Protein AF-A0A365ZKI9-F1 (afdb_monomer)

Solvent-accessible surface area (backbone atoms only — not comparable to full-atom values): 5206 Å² total; per-residue (Å²): 132,65,72,58,55,34,50,52,52,45,52,53,50,52,53,52,44,60,76,72,42,57,71,69,40,41,51,49,45,53,51,51,53,49,50,49,70,74,39,97,52,92,81,63,95,68,71,95,59,54,77,70,48,50,70,50,52,36,75,67,51,50,53,50,47,54,51,52,48,51,47,59,45,53,50,66,67,72,74,88,91,80,89,80,135

pLDDT: mean 75.86, std 16.38, range [42.66, 93.12]

Secondary structure (DSSP, 8-state):
--HHHHHHHHHHHHHHHHHHS-HHHHHHHHHHHHHHHHSS-TT-S--S--HHHHHH--HHHHHHHHHHHHHHHHHHH-SSS----

Mean predicted aligned error: 9.22 Å

Structure (mmCIF, N/CA/C/O backbone):
data_AF-A0A365ZKI9-F1
#
_entry.id   AF-A0A365ZKI9-F1
#
loop_
_atom_site.group_PDB
_atom_site.id
_atom_site.type_symbol
_atom_site.label_atom_id
_atom_site.label_alt_id
_atom_site.label_comp_id
_atom_site.label_asym_id
_atom_site.label_entity_id
_atom_site.label_seq_id
_atom_site.pdbx_PDB_ins_code
_atom_site.Cartn_x
_atom_site.Cartn_y
_atom_site.Cartn_z
_atom_site.occupancy
_atom_site.B_iso_or_equiv
_atom_site.auth_seq_id
_atom_site.auth_comp_id
_atom_site.auth_asym_id
_atom_site.auth_atom_id
_atom_site.pdbx_PDB_model_num
ATOM 1 N N . MET A 1 1 ? 14.747 -1.191 -24.145 1.00 50.56 1 MET A N 1
ATOM 2 C CA . MET A 1 1 ? 13.278 -1.331 -23.980 1.00 50.56 1 MET A CA 1
ATOM 3 C C . MET A 1 1 ? 12.971 -1.672 -22.515 1.00 50.56 1 MET A C 1
ATOM 5 O O . MET A 1 1 ? 12.173 -2.553 -22.245 1.00 50.56 1 MET A O 1
ATOM 9 N N . ASP A 1 2 ? 13.608 -0.998 -21.549 1.00 53.03 2 ASP A N 1
ATOM 10 C CA . ASP A 1 2 ? 13.767 -1.545 -20.185 1.00 53.03 2 ASP A CA 1
ATOM 11 C C . ASP A 1 2 ? 12.969 -0.785 -19.112 1.00 53.03 2 ASP A C 1
ATOM 13 O O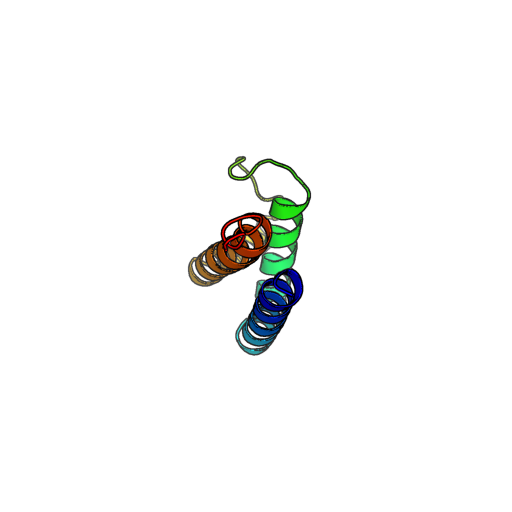 . ASP A 1 2 ? 12.720 -1.306 -18.029 1.00 53.03 2 ASP A O 1
ATOM 17 N N . THR A 1 3 ? 12.491 0.420 -19.430 1.00 54.28 3 THR A N 1
ATOM 18 C CA . THR A 1 3 ? 11.541 1.181 -18.601 1.00 54.28 3 THR A CA 1
ATOM 19 C C . THR A 1 3 ? 10.141 0.563 -18.572 1.00 54.28 3 THR A C 1
ATOM 21 O O . THR A 1 3 ? 9.368 0.847 -17.657 1.00 54.28 3 THR A O 1
ATOM 24 N N . ASP A 1 4 ? 9.820 -0.286 -19.551 1.00 61.00 4 ASP A N 1
ATOM 25 C CA . ASP A 1 4 ? 8.535 -0.982 -19.657 1.00 61.00 4 ASP A CA 1
ATOM 26 C C . ASP A 1 4 ? 8.435 -2.132 -18.639 1.00 61.00 4 ASP A C 1
ATOM 28 O O . ASP A 1 4 ? 7.422 -2.291 -17.962 1.00 61.00 4 ASP A O 1
ATOM 32 N N . THR A 1 5 ? 9.541 -2.853 -18.418 1.00 68.88 5 THR A N 1
ATOM 33 C CA . THR A 1 5 ? 9.607 -4.011 -17.513 1.00 68.88 5 THR A CA 1
ATOM 34 C C . THR A 1 5 ? 9.379 -3.635 -16.047 1.00 68.88 5 THR A C 1
ATOM 36 O O . THR A 1 5 ? 8.618 -4.307 -15.355 1.00 68.88 5 THR A O 1
ATOM 39 N N . GLY A 1 6 ? 9.990 -2.547 -15.563 1.00 71.44 6 GLY A N 1
ATOM 40 C CA . GLY A 1 6 ? 9.810 -2.100 -14.173 1.00 71.44 6 GLY A CA 1
ATOM 41 C C . GLY A 1 6 ? 8.395 -1.579 -13.894 1.00 71.44 6 GLY A C 1
ATOM 42 O O . GLY A 1 6 ? 7.828 -1.825 -12.828 1.00 71.44 6 GLY A O 1
ATOM 43 N N . ARG A 1 7 ? 7.773 -0.934 -14.890 1.00 77.56 7 ARG A N 1
ATOM 44 C CA . ARG A 1 7 ? 6.366 -0.522 -14.819 1.00 77.56 7 ARG A CA 1
ATOM 45 C C . ARG A 1 7 ? 5.430 -1.730 -14.806 1.00 77.56 7 ARG A C 1
ATOM 47 O O . ARG A 1 7 ? 4.575 -1.798 -13.931 1.00 77.56 7 ARG A O 1
ATOM 54 N N . ALA A 1 8 ? 5.633 -2.691 -15.705 1.00 83.75 8 ALA A N 1
ATOM 55 C CA . ALA A 1 8 ? 4.839 -3.915 -15.754 1.00 83.75 8 ALA A CA 1
ATOM 56 C C . ALA A 1 8 ? 4.955 -4.724 -14.450 1.00 83.75 8 ALA A C 1
ATOM 58 O O . ALA A 1 8 ? 3.959 -5.224 -13.932 1.00 83.75 8 ALA A O 1
ATOM 59 N N . GLN A 1 9 ? 6.155 -4.802 -13.866 1.00 84.38 9 GLN A N 1
ATOM 60 C CA . GLN A 1 9 ? 6.367 -5.468 -12.581 1.00 84.38 9 GLN A CA 1
ATOM 61 C C . GLN A 1 9 ? 5.647 -4.751 -11.432 1.00 84.38 9 GLN A C 1
ATOM 63 O O . GLN A 1 9 ? 5.055 -5.411 -10.578 1.00 84.38 9 GLN A O 1
ATOM 68 N N . LEU A 1 10 ? 5.656 -3.415 -11.421 1.00 85.44 10 LEU A N 1
ATOM 69 C CA . LEU A 1 10 ? 4.903 -2.630 -10.445 1.00 85.44 10 LEU A CA 1
ATOM 70 C C . LEU A 1 10 ? 3.392 -2.855 -10.590 1.00 85.44 10 LEU A C 1
ATOM 72 O O . LEU A 1 10 ? 2.718 -3.071 -9.589 1.00 85.44 10 LEU A O 1
ATOM 76 N N . GLU A 1 11 ? 2.864 -2.834 -11.814 1.00 88.44 11 GLU A N 1
ATOM 77 C CA . GLU A 1 11 ? 1.438 -3.052 -12.090 1.00 88.44 11 GLU A CA 1
ATOM 78 C C . GLU A 1 11 ? 0.978 -4.446 -11.644 1.00 88.44 11 GLU A C 1
ATOM 80 O O . GLU A 1 11 ? -0.023 -4.564 -10.935 1.00 88.44 11 GLU A O 1
ATOM 85 N N . LEU A 1 12 ? 1.748 -5.491 -11.965 1.00 90.44 12 LEU A N 1
ATOM 86 C CA . LEU A 1 12 ? 1.470 -6.857 -11.512 1.00 90.44 12 LEU A CA 1
ATOM 87 C C . LEU A 1 12 ? 1.495 -6.973 -9.985 1.00 90.44 12 LEU A C 1
ATOM 89 O O . LEU A 1 12 ? 0.646 -7.646 -9.399 1.00 90.44 12 LEU A O 1
ATOM 93 N N . TYR A 1 13 ? 2.448 -6.306 -9.330 1.00 91.12 13 TYR A N 1
ATOM 94 C CA . TYR A 1 13 ? 2.546 -6.326 -7.874 1.00 91.12 13 TYR A CA 1
ATOM 95 C C . TYR A 1 13 ? 1.371 -5.603 -7.209 1.00 91.12 13 TYR A C 1
ATOM 97 O O . TYR A 1 13 ? 0.804 -6.104 -6.239 1.00 91.12 13 TYR A O 1
ATOM 105 N N . VAL A 1 14 ? 0.958 -4.455 -7.752 1.00 91.75 14 VAL A N 1
ATOM 106 C CA . VAL A 1 14 ? -0.215 -3.711 -7.273 1.00 91.75 14 VAL A CA 1
ATOM 107 C C . VAL A 1 14 ? -1.485 -4.550 -7.410 1.00 91.75 14 VAL A C 1
ATOM 109 O O . VAL A 1 14 ? -2.281 -4.599 -6.472 1.00 91.75 14 VAL A O 1
ATOM 112 N N . GLU A 1 15 ? -1.666 -5.258 -8.524 1.00 93.12 15 GLU A N 1
ATOM 113 C CA . GLU A 1 15 ? -2.835 -6.121 -8.710 1.00 93.12 15 GLU A CA 1
ATOM 114 C C . GLU A 1 15 ? -2.819 -7.320 -7.745 1.00 93.12 15 GLU A C 1
ATOM 116 O O . GLU A 1 15 ? -3.838 -7.654 -7.135 1.00 93.12 15 GLU A O 1
ATOM 121 N N . ALA A 1 16 ? -1.647 -7.916 -7.502 1.00 92.75 16 ALA A N 1
ATOM 122 C CA . ALA A 1 16 ? -1.499 -8.970 -6.500 1.00 92.75 16 ALA A CA 1
ATOM 123 C C . ALA A 1 16 ? -1.869 -8.473 -5.090 1.00 92.75 16 ALA A C 1
ATOM 125 O O . ALA A 1 16 ? -2.606 -9.149 -4.366 1.00 92.75 16 ALA A O 1
ATOM 126 N N . LEU A 1 17 ? -1.422 -7.272 -4.710 1.00 92.88 17 LEU A N 1
ATOM 127 C CA . LEU A 1 17 ? -1.782 -6.644 -3.437 1.00 92.88 17 LEU A CA 1
ATOM 128 C C . LEU A 1 17 ? -3.281 -6.385 -3.324 1.00 92.88 17 LEU A C 1
ATOM 130 O O . LEU A 1 17 ? -3.865 -6.661 -2.277 1.00 92.88 17 LEU A O 1
ATOM 134 N N . ARG A 1 18 ? -3.910 -5.921 -4.405 1.00 92.12 18 ARG A N 1
ATOM 135 C CA . ARG A 1 18 ? -5.353 -5.680 -4.464 1.00 92.12 18 ARG A CA 1
ATOM 136 C C . ARG A 1 18 ? -6.170 -6.947 -4.202 1.00 92.12 18 ARG A C 1
ATOM 138 O O . ARG A 1 18 ? -7.227 -6.865 -3.588 1.00 92.12 18 ARG A O 1
ATOM 145 N N . SER A 1 19 ? -5.685 -8.104 -4.653 1.00 92.75 19 SER A N 1
ATOM 146 C CA . SER A 1 19 ? -6.351 -9.395 -4.430 1.00 92.75 19 SER A CA 1
ATOM 147 C C . SER A 1 19 ? -6.139 -9.976 -3.025 1.00 92.75 19 SER A C 1
ATOM 149 O O . SER A 1 19 ? -6.961 -10.763 -2.558 1.00 92.75 19 SER A O 1
ATOM 151 N N . ARG A 1 20 ? -5.036 -9.610 -2.355 1.00 92.38 20 ARG A N 1
ATOM 152 C CA . ARG A 1 20 ? -4.606 -10.209 -1.081 1.00 92.38 20 ARG A CA 1
ATOM 153 C C . ARG A 1 20 ? -4.986 -9.379 0.142 1.00 92.38 20 ARG A C 1
ATOM 155 O O . ARG A 1 20 ? -5.251 -9.952 1.195 1.00 92.38 20 ARG A O 1
ATOM 162 N N . LEU A 1 21 ? -4.954 -8.055 0.030 1.00 90.81 21 LEU A N 1
ATOM 163 C CA . LEU A 1 21 ? -5.232 -7.149 1.141 1.00 90.81 21 LEU A CA 1
ATOM 164 C C . LEU A 1 21 ? -6.723 -6.838 1.246 1.00 90.81 21 LEU A C 1
ATOM 166 O O . LEU A 1 21 ? -7.449 -6.829 0.250 1.00 90.81 21 LEU A O 1
ATOM 170 N N . ALA A 1 22 ? -7.169 -6.509 2.459 1.00 92.69 22 ALA A N 1
ATOM 171 C CA . ALA A 1 22 ? -8.482 -5.906 2.626 1.00 92.69 22 ALA A CA 1
ATOM 172 C C . ALA A 1 22 ? -8.544 -4.570 1.852 1.00 92.69 22 ALA A C 1
ATOM 174 O O . ALA A 1 22 ? -7.532 -3.862 1.789 1.00 92.69 22 ALA A O 1
ATOM 175 N N . PRO A 1 23 ? -9.711 -4.180 1.301 1.00 91.69 23 PRO A N 1
ATOM 176 C CA . PRO A 1 23 ? -9.841 -2.954 0.511 1.00 91.69 23 PRO A CA 1
ATOM 177 C C . PRO A 1 23 ? -9.297 -1.712 1.226 1.00 91.69 23 PRO A C 1
ATOM 179 O O . PRO A 1 23 ? -8.561 -0.930 0.627 1.00 91.69 23 PRO A O 1
ATOM 182 N N . ASP A 1 24 ? -9.581 -1.575 2.521 1.00 90.81 24 ASP A N 1
ATOM 183 C CA . ASP A 1 24 ? -9.142 -0.424 3.312 1.00 90.81 24 ASP A CA 1
ATOM 184 C C . ASP A 1 24 ? -7.618 -0.412 3.513 1.00 90.81 24 ASP A C 1
ATOM 186 O O . ASP A 1 24 ? -6.979 0.627 3.358 1.00 90.81 24 ASP A O 1
ATOM 190 N N . GLN A 1 25 ? -7.006 -1.576 3.756 1.00 91.12 25 GLN A N 1
ATOM 191 C CA . GLN A 1 25 ? -5.547 -1.713 3.860 1.00 91.12 25 GLN A CA 1
ATOM 192 C C . GLN A 1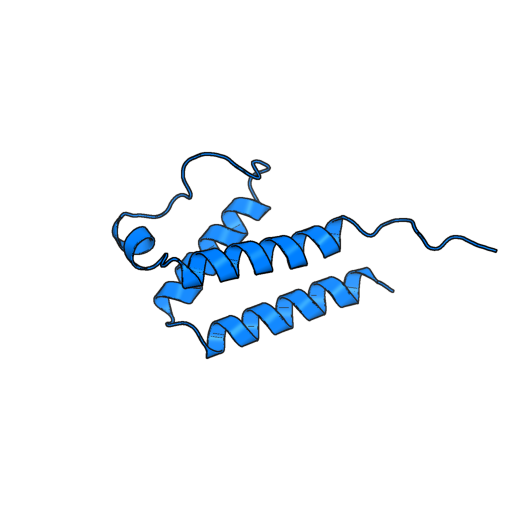 25 ? -4.854 -1.379 2.536 1.00 91.12 25 GLN A C 1
ATOM 194 O O . GLN A 1 25 ? -3.837 -0.686 2.519 1.00 91.12 25 GLN A O 1
ATOM 199 N N . PHE A 1 26 ? -5.423 -1.833 1.417 1.00 92.50 26 PHE A N 1
ATOM 200 C CA . PHE A 1 26 ? -4.909 -1.526 0.086 1.00 92.50 26 PHE A CA 1
ATOM 201 C C . PHE A 1 26 ? -4.977 -0.022 -0.220 1.00 92.50 26 PHE A C 1
ATOM 203 O O . PHE A 1 26 ? -4.016 0.551 -0.735 1.00 92.50 26 PHE A O 1
ATOM 210 N N . ILE A 1 27 ? -6.080 0.645 0.135 1.00 90.75 27 ILE A N 1
ATOM 211 C CA . ILE A 1 27 ? -6.236 2.096 -0.049 1.00 90.75 27 ILE A CA 1
ATOM 212 C C . ILE A 1 27 ? -5.183 2.864 0.759 1.00 90.75 27 ILE A C 1
ATOM 214 O O . ILE A 1 27 ? -4.532 3.763 0.216 1.00 90.75 27 ILE A O 1
ATOM 218 N N . VAL A 1 28 ? -4.979 2.496 2.028 1.00 90.38 28 VAL A N 1
ATOM 219 C CA . VAL A 1 28 ? -3.960 3.113 2.892 1.00 90.38 28 VAL A CA 1
ATOM 220 C C . VAL A 1 28 ? -2.558 2.906 2.316 1.00 90.38 28 VAL A C 1
ATOM 222 O O . VAL A 1 28 ? -1.788 3.863 2.208 1.00 90.38 28 VAL A O 1
ATOM 225 N N . LEU A 1 29 ? -2.247 1.689 1.865 1.00 90.69 29 LEU A N 1
ATOM 226 C CA . LEU A 1 29 ? -0.972 1.355 1.233 1.00 90.69 29 LEU A CA 1
ATOM 227 C C . LEU A 1 29 ? -0.691 2.211 -0.007 1.00 90.69 29 LEU A C 1
ATOM 229 O O . LEU A 1 29 ? 0.388 2.791 -0.132 1.00 90.69 29 LEU A O 1
ATOM 233 N N . MET A 1 30 ? -1.667 2.341 -0.908 1.00 89.75 30 MET A N 1
ATOM 234 C CA . MET A 1 30 ? -1.508 3.122 -2.137 1.00 89.75 30 MET A CA 1
ATOM 235 C C . MET A 1 30 ? -1.382 4.625 -1.867 1.00 89.75 30 MET A C 1
ATOM 237 O O . MET A 1 30 ? -0.611 5.311 -2.548 1.00 89.75 30 MET A O 1
ATOM 241 N N . ARG A 1 31 ? -2.088 5.147 -0.855 1.00 86.06 31 ARG A N 1
ATOM 242 C CA . ARG A 1 31 ? -1.929 6.534 -0.391 1.00 86.06 31 ARG A CA 1
ATOM 243 C C . ARG A 1 31 ? -0.523 6.785 0.141 1.00 86.06 31 ARG A C 1
ATOM 245 O O . ARG A 1 31 ? 0.117 7.743 -0.292 1.00 86.06 31 ARG A O 1
ATOM 252 N N . ALA A 1 32 ? -0.030 5.908 1.015 1.00 85.06 32 ALA A N 1
ATOM 253 C CA . ALA A 1 32 ? 1.320 5.994 1.564 1.00 85.06 32 ALA A CA 1
ATOM 254 C C . ALA A 1 32 ? 2.385 5.928 0.457 1.00 85.06 32 ALA A C 1
ATOM 256 O O . ALA A 1 32 ? 3.267 6.783 0.387 1.00 85.06 32 ALA A O 1
ATOM 257 N N . PHE A 1 33 ? 2.252 4.978 -0.472 1.00 85.56 33 PHE A N 1
ATOM 258 C CA . PHE A 1 33 ? 3.146 4.844 -1.622 1.00 85.56 33 PHE A CA 1
ATOM 259 C C . PHE A 1 33 ? 3.158 6.098 -2.512 1.00 85.56 33 PHE A C 1
ATOM 261 O O . PHE A 1 33 ? 4.221 6.579 -2.906 1.00 85.56 33 PHE A O 1
ATOM 268 N N . THR A 1 34 ? 1.985 6.670 -2.798 1.00 82.81 34 THR A N 1
ATOM 269 C CA . THR A 1 34 ? 1.868 7.892 -3.611 1.00 82.81 34 THR A CA 1
ATOM 270 C C . THR A 1 34 ? 2.497 9.096 -2.909 1.00 82.81 34 THR A C 1
ATOM 272 O O . THR A 1 34 ? 3.202 9.873 -3.552 1.00 82.81 34 THR A O 1
ATOM 275 N N . ALA A 1 35 ? 2.302 9.227 -1.592 1.00 80.06 35 ALA A N 1
ATOM 276 C CA . ALA A 1 35 ? 2.917 10.283 -0.791 1.00 80.06 35 ALA A CA 1
ATOM 277 C C . ALA A 1 35 ? 4.454 10.205 -0.831 1.00 80.06 35 ALA A C 1
ATOM 279 O O . ALA A 1 35 ? 5.110 11.217 -1.079 1.00 80.06 35 ALA A O 1
ATOM 280 N N . CYS A 1 36 ? 5.021 9.003 -0.692 1.00 77.81 36 CYS A N 1
ATOM 281 C CA . CYS A 1 36 ? 6.466 8.779 -0.794 1.00 77.81 36 CYS A CA 1
ATOM 282 C C . CYS A 1 36 ? 7.034 9.048 -2.195 1.00 77.81 36 CYS A C 1
ATOM 284 O O . CYS A 1 36 ? 8.196 9.423 -2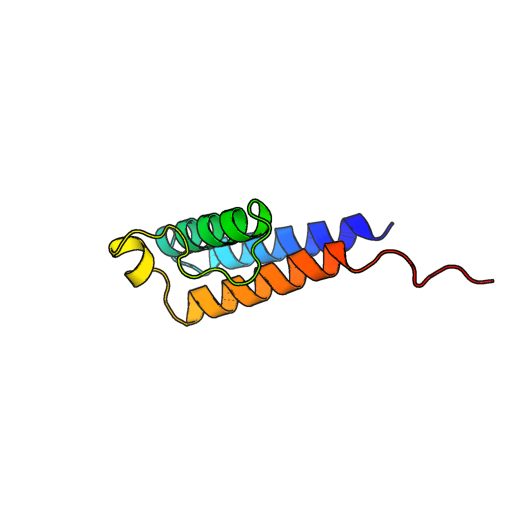.322 1.00 77.81 36 CYS A O 1
ATOM 286 N N . ARG A 1 37 ? 6.238 8.867 -3.256 1.00 74.25 37 ARG 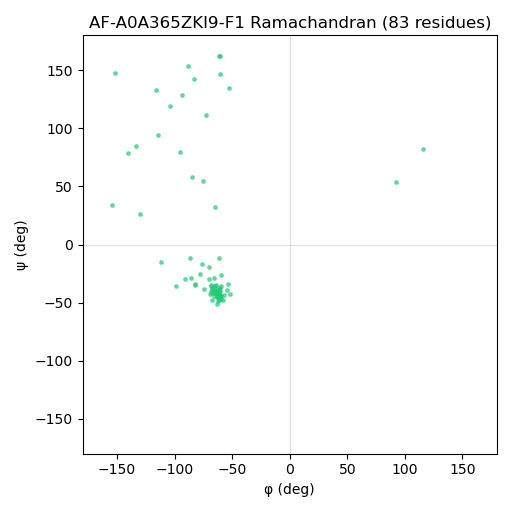A N 1
ATOM 287 C CA . ARG A 1 37 ? 6.671 9.123 -4.639 1.00 74.25 37 ARG A CA 1
ATOM 288 C C . ARG A 1 37 ? 6.568 10.598 -5.037 1.00 74.25 37 ARG A C 1
ATOM 290 O O . ARG A 1 37 ? 7.366 11.062 -5.846 1.00 74.25 37 ARG A O 1
ATOM 297 N N . GLY A 1 38 ? 5.566 11.309 -4.517 1.00 64.81 38 GLY A N 1
ATOM 298 C CA . GLY A 1 38 ? 5.291 12.712 -4.843 1.00 64.81 38 GLY A CA 1
ATOM 299 C C . GLY A 1 38 ? 6.077 13.720 -4.001 1.00 64.81 38 GLY A C 1
ATOM 300 O O . GLY A 1 38 ? 6.377 14.810 -4.481 1.00 64.81 38 GLY A O 1
ATOM 301 N N . GLY A 1 39 ? 6.433 13.370 -2.763 1.00 57.78 39 GLY A N 1
ATOM 302 C CA . GLY A 1 39 ? 7.286 14.182 -1.900 1.00 57.78 39 GLY A CA 1
ATOM 303 C C . GLY A 1 39 ? 8.684 13.585 -1.843 1.00 57.78 39 GLY A C 1
ATOM 304 O O . GLY A 1 39 ? 8.840 12.464 -1.380 1.00 57.78 39 GLY A O 1
ATOM 305 N N . GLY A 1 40 ? 9.709 14.320 -2.279 1.00 52.06 40 GLY A N 1
ATOM 306 C CA . GLY A 1 40 ? 11.117 13.888 -2.302 1.00 52.06 40 GLY A CA 1
ATOM 307 C C . GLY A 1 40 ? 11.768 13.631 -0.934 1.00 52.06 40 GLY A C 1
ATOM 308 O O . GLY A 1 40 ? 12.960 13.869 -0.775 1.00 52.06 40 GLY A O 1
ATOM 309 N N . SER A 1 41 ? 11.017 13.173 0.066 1.00 46.72 41 SER A N 1
ATOM 310 C CA . SER A 1 41 ? 11.546 12.763 1.355 1.00 46.72 41 SER A CA 1
ATOM 311 C C . SER A 1 41 ? 11.339 11.270 1.539 1.00 46.72 41 SER A C 1
ATOM 313 O O . SER A 1 41 ? 10.298 10.804 1.995 1.00 46.72 41 SER A O 1
ATOM 315 N N . ALA A 1 42 ? 12.374 10.520 1.172 1.00 49.84 42 ALA A N 1
ATOM 316 C CA . ALA A 1 42 ? 12.415 9.073 1.300 1.00 49.84 42 ALA A CA 1
ATOM 317 C C . ALA A 1 42 ? 12.290 8.581 2.757 1.00 49.84 42 ALA A C 1
ATOM 319 O O . ALA A 1 42 ? 12.108 7.388 2.950 1.00 49.84 42 ALA A O 1
ATOM 320 N N . LEU A 1 43 ? 12.391 9.446 3.778 1.00 50.38 43 LEU A N 1
ATOM 321 C CA . LEU A 1 43 ? 12.442 9.039 5.191 1.00 50.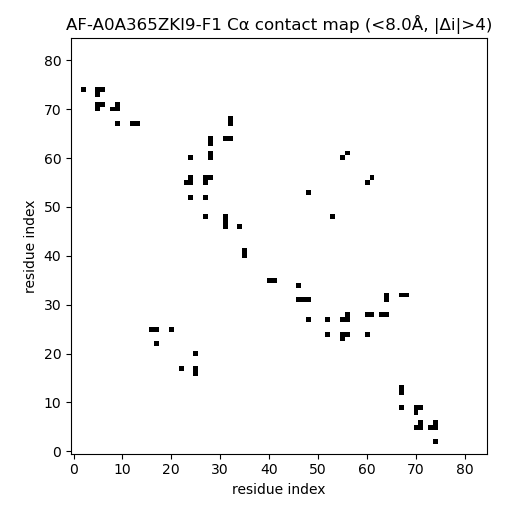38 43 LEU A CA 1
ATOM 322 C C . LEU A 1 43 ? 11.941 10.127 6.181 1.00 50.38 43 LEU A C 1
ATOM 324 O O . LEU A 1 43 ? 12.481 10.247 7.279 1.00 50.38 43 LEU A O 1
ATOM 328 N N . ALA A 1 44 ? 10.943 10.953 5.832 1.00 44.94 44 ALA A N 1
ATOM 329 C CA . ALA A 1 44 ? 10.410 11.961 6.769 1.00 44.94 44 ALA A CA 1
ATOM 330 C C . ALA A 1 44 ? 9.363 11.393 7.756 1.00 44.94 44 ALA A C 1
ATOM 332 O O . ALA A 1 44 ? 8.531 10.569 7.369 1.00 44.94 44 ALA A O 1
ATOM 333 N N . PRO A 1 45 ? 9.363 11.854 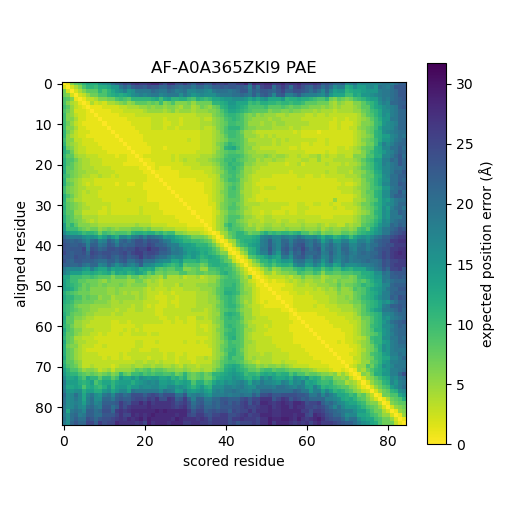9.023 1.00 47.28 45 PRO A N 1
ATOM 334 C CA . PRO A 1 45 ? 8.484 11.356 10.072 1.00 47.28 45 PRO A CA 1
ATOM 335 C C . PRO A 1 45 ? 7.048 11.834 9.833 1.00 47.28 45 PRO A C 1
ATOM 337 O O . PRO A 1 45 ? 6.748 13.018 9.962 1.00 47.28 45 PRO A O 1
ATOM 340 N N . GLY A 1 46 ? 6.164 10.895 9.504 1.00 58.12 46 GLY A N 1
ATOM 341 C CA . GLY A 1 46 ? 4.729 11.138 9.390 1.00 58.12 46 GLY A CA 1
ATOM 342 C C . GLY A 1 46 ? 4.223 10.934 7.974 1.00 58.12 46 GLY A C 1
ATOM 343 O O . GLY A 1 46 ? 4.001 11.892 7.236 1.00 58.12 46 GLY A O 1
ATOM 344 N N . LEU A 1 47 ? 3.962 9.674 7.614 1.00 66.75 47 LEU A N 1
ATOM 345 C CA . LEU A 1 47 ? 2.939 9.424 6.605 1.00 66.75 47 LEU A CA 1
ATOM 346 C C . LEU A 1 47 ? 1.665 10.160 7.063 1.00 66.75 47 LEU A C 1
ATOM 348 O O . LEU A 1 47 ? 1.336 10.073 8.250 1.00 66.75 47 LEU A O 1
ATOM 352 N N . PRO A 1 48 ? 0.957 10.887 6.181 1.00 71.88 48 PRO A N 1
ATOM 353 C CA . PRO A 1 48 ? -0.251 11.628 6.536 1.00 71.88 48 PRO A CA 1
ATOM 354 C C . PRO A 1 48 ? -1.438 10.666 6.713 1.00 71.88 48 PRO A C 1
ATOM 356 O O . PRO A 1 48 ? -2.460 10.793 6.045 1.00 71.88 48 PRO A O 1
ATOM 359 N N . LEU A 1 49 ? -1.267 9.663 7.573 1.00 78.88 49 LEU A N 1
ATOM 360 C CA . LEU A 1 49 ? -2.275 8.688 7.941 1.00 78.88 49 LEU A CA 1
ATOM 361 C C . LEU A 1 49 ? -2.978 9.174 9.201 1.00 78.88 49 LEU A C 1
ATOM 363 O O . LEU A 1 49 ? -2.346 9.496 10.213 1.00 78.88 49 LEU A O 1
ATOM 367 N N . THR A 1 50 ? -4.301 9.190 9.142 1.00 84.31 50 THR A N 1
ATOM 368 C CA . THR A 1 50 ? -5.154 9.351 10.320 1.00 84.31 50 THR A CA 1
ATOM 369 C C . THR A 1 50 ? -4.922 8.207 11.315 1.00 84.31 50 THR A C 1
ATOM 371 O O . THR A 1 50 ? -4.395 7.156 10.954 1.00 84.31 50 THR A O 1
ATOM 374 N N . ALA A 1 51 ? -5.335 8.377 12.575 1.00 83.38 51 ALA A N 1
ATOM 375 C CA . ALA A 1 51 ? -5.195 7.329 13.595 1.00 83.38 51 ALA A CA 1
ATOM 376 C C . ALA A 1 51 ? -5.829 5.992 13.158 1.00 83.38 51 ALA A C 1
ATOM 378 O O . ALA A 1 51 ? -5.234 4.938 13.341 1.00 83.38 51 ALA A O 1
ATOM 379 N N . GLN A 1 52 ? -6.981 6.050 12.486 1.00 84.12 52 GLN A N 1
ATOM 380 C CA . GLN A 1 52 ? -7.660 4.871 11.946 1.00 84.12 52 GLN A CA 1
ATOM 381 C C . GLN A 1 52 ? -6.872 4.213 10.801 1.00 84.12 52 GLN A C 1
ATOM 383 O O . GLN A 1 52 ? -6.801 2.993 10.703 1.00 84.12 52 GLN A O 1
ATOM 388 N N . GLU A 1 53 ? -6.244 5.004 9.931 1.00 84.81 53 GLU A N 1
ATOM 389 C CA . GLU A 1 53 ? -5.402 4.464 8.860 1.00 84.81 53 GLU A CA 1
ATOM 390 C C . GLU A 1 53 ? -4.105 3.853 9.410 1.00 84.81 53 GLU A C 1
ATOM 392 O O . GLU A 1 53 ? -3.612 2.885 8.841 1.00 84.81 53 GLU A O 1
ATOM 397 N N . GLN A 1 54 ? -3.577 4.355 10.533 1.00 84.25 54 GLN A N 1
ATOM 398 C CA . GLN A 1 54 ? -2.419 3.759 11.210 1.00 84.25 54 GLN A CA 1
ATOM 399 C C . GLN A 1 54 ? -2.730 2.368 11.776 1.00 84.25 54 GLN A C 1
ATOM 401 O O . GLN A 1 54 ? -1.878 1.488 11.705 1.00 84.25 54 GLN A O 1
ATOM 406 N N . GLU A 1 55 ? -3.949 2.137 12.273 1.00 88.25 55 GLU A N 1
ATOM 407 C CA . GLU A 1 55 ? -4.397 0.805 12.714 1.00 88.25 55 GLU A CA 1
ATOM 408 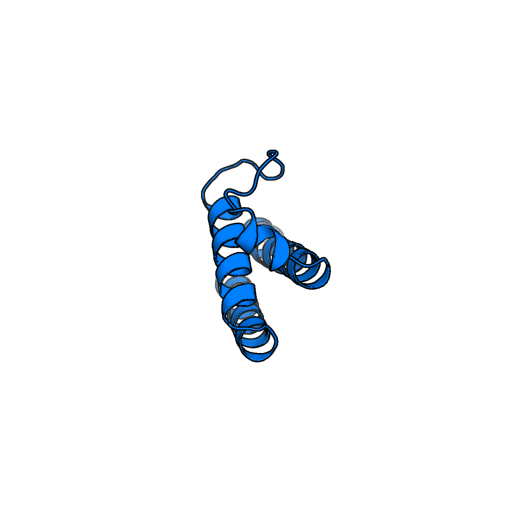C C . GLU A 1 55 ? -4.466 -0.194 11.551 1.00 88.25 55 GLU A C 1
ATOM 410 O O . GLU A 1 55 ? -4.136 -1.370 11.704 1.00 88.25 55 GLU A O 1
ATOM 415 N N . LEU A 1 56 ? -4.854 0.283 10.365 1.00 87.56 56 LEU A N 1
ATOM 416 C CA . LEU A 1 56 ? -4.876 -0.510 9.134 1.00 87.56 56 LEU A CA 1
ATOM 417 C C . LEU A 1 56 ? -3.476 -0.709 8.538 1.00 87.56 56 LEU A C 1
ATOM 419 O O . LEU A 1 56 ? -3.278 -1.608 7.718 1.00 87.56 56 LEU A O 1
ATOM 423 N N . PHE A 1 57 ? -2.500 0.100 8.952 1.00 86.81 57 PHE A N 1
ATOM 424 C CA . PHE A 1 57 ? -1.114 0.038 8.501 1.00 86.81 57 PHE A CA 1
ATOM 425 C C . PHE A 1 57 ? -0.302 -0.982 9.302 1.00 86.81 57 PHE A C 1
ATOM 427 O O . PHE A 1 57 ? 0.707 -0.670 9.942 1.00 86.81 57 PHE A O 1
ATOM 434 N N . THR A 1 58 ? -0.768 -2.228 9.271 1.00 89.06 58 THR A N 1
ATOM 435 C CA . THR A 1 58 ? -0.156 -3.340 10.000 1.00 89.06 58 THR A CA 1
ATOM 436 C C . THR A 1 58 ? 1.284 -3.601 9.527 1.00 89.06 58 THR A C 1
ATOM 438 O O . THR A 1 58 ? 1.672 -3.158 8.438 1.00 89.06 58 THR A O 1
ATOM 441 N N . PRO A 1 59 ? 2.106 -4.327 10.307 1.00 87.38 59 PRO A N 1
ATOM 442 C CA . PRO A 1 59 ? 3.469 -4.681 9.906 1.00 87.38 59 PRO A CA 1
ATOM 443 C C . PRO A 1 59 ? 3.545 -5.369 8.535 1.00 87.38 59 PRO A C 1
ATOM 445 O O . PRO A 1 59 ? 4.481 -5.134 7.771 1.00 87.38 59 PRO A O 1
ATOM 448 N N . GLU A 1 60 ? 2.538 -6.171 8.189 1.00 88.69 60 GLU A N 1
ATOM 449 C CA . GLU A 1 60 ? 2.421 -6.805 6.878 1.00 88.69 60 GLU A CA 1
ATOM 450 C C . GLU A 1 60 ? 2.278 -5.744 5.783 1.00 88.69 60 GLU A C 1
ATOM 452 O O . GLU A 1 60 ? 3.065 -5.731 4.841 1.00 88.69 60 GLU A O 1
ATOM 457 N N . VAL A 1 61 ? 1.347 -4.797 5.938 1.00 87.75 61 VAL A N 1
ATOM 458 C CA . VAL A 1 61 ? 1.128 -3.699 4.980 1.00 87.75 61 VAL A CA 1
ATOM 459 C C . VAL A 1 61 ? 2.378 -2.817 4.843 1.00 87.75 61 VAL A C 1
ATOM 461 O O . VAL A 1 61 ? 2.731 -2.406 3.737 1.00 87.75 61 VAL A O 1
ATOM 464 N N . GLN A 1 62 ? 3.104 -2.579 5.938 1.00 87.75 62 GLN A N 1
ATOM 465 C CA . GLN A 1 62 ? 4.386 -1.865 5.919 1.00 87.75 62 GLN A CA 1
ATOM 466 C C . GLN A 1 62 ? 5.456 -2.613 5.107 1.00 87.75 62 GLN A C 1
ATOM 468 O O . GLN A 1 62 ? 6.168 -1.999 4.311 1.00 87.75 62 GLN A O 1
ATOM 473 N N . SER A 1 63 ? 5.548 -3.939 5.244 1.00 88.88 63 SER A N 1
ATOM 474 C CA . SER A 1 63 ? 6.459 -4.765 4.437 1.00 88.88 63 SER A CA 1
ATOM 475 C C . SER A 1 63 ? 6.124 -4.697 2.943 1.00 88.88 63 SER A C 1
ATOM 477 O O . SER A 1 63 ? 7.017 -4.604 2.094 1.00 88.88 63 SER A O 1
ATOM 479 N N . GLU A 1 64 ? 4.834 -4.686 2.601 1.00 91.19 64 GLU A N 1
ATOM 480 C CA . GLU A 1 64 ? 4.391 -4.511 1.215 1.00 91.19 64 GLU A CA 1
ATOM 481 C C . GLU A 1 64 ? 4.758 -3.132 0.659 1.00 91.19 64 GLU A C 1
ATOM 483 O O . GLU A 1 64 ? 5.183 -3.020 -0.492 1.00 91.19 64 GLU A O 1
ATOM 488 N N . MET A 1 65 ? 4.663 -2.086 1.484 1.00 88.94 65 MET A N 1
ATOM 489 C CA . MET A 1 65 ? 5.076 -0.730 1.117 1.00 88.94 65 MET A CA 1
ATOM 490 C C . MET A 1 65 ? 6.565 -0.670 0.771 1.00 88.94 65 MET A C 1
ATOM 492 O O . MET A 1 65 ? 6.935 -0.075 -0.242 1.00 88.94 65 MET A O 1
ATOM 496 N N . LEU A 1 66 ? 7.421 -1.302 1.579 1.00 86.56 66 LEU A N 1
ATOM 497 C CA . LEU A 1 66 ? 8.860 -1.362 1.315 1.00 86.56 66 LEU A CA 1
ATOM 498 C C . LEU A 1 66 ? 9.155 -2.076 -0.009 1.00 86.56 66 LEU A C 1
ATOM 500 O O . LEU A 1 66 ? 10.006 -1.623 -0.775 1.00 86.56 66 LEU A O 1
ATOM 504 N N . THR A 1 67 ? 8.414 -3.142 -0.313 1.00 88.94 67 THR A N 1
ATOM 505 C CA . THR A 1 67 ? 8.565 -3.887 -1.569 1.00 88.94 67 THR A CA 1
ATOM 506 C C . THR A 1 67 ? 8.098 -3.064 -2.772 1.00 88.94 67 THR A C 1
ATOM 508 O O . THR A 1 67 ? 8.808 -2.984 -3.775 1.00 88.94 67 THR A O 1
ATOM 511 N N . LEU A 1 68 ? 6.962 -2.364 -2.659 1.00 87.19 68 LEU A N 1
ATOM 512 C CA . LEU A 1 68 ? 6.494 -1.402 -3.664 1.00 87.19 68 LEU A CA 1
ATOM 513 C C . LEU A 1 68 ? 7.524 -0.297 -3.924 1.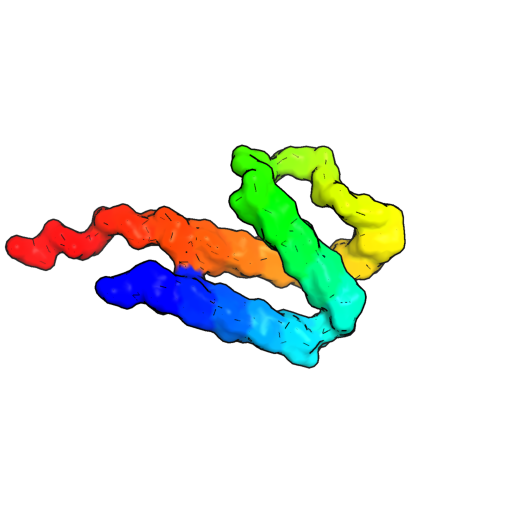00 87.19 68 LEU A C 1
ATOM 515 O O . LEU A 1 68 ? 7.779 0.049 -5.079 1.00 87.19 68 LEU A O 1
ATOM 519 N N . MET A 1 69 ? 8.133 0.251 -2.869 1.00 84.25 69 MET A N 1
ATOM 520 C CA . MET A 1 69 ? 9.189 1.255 -3.001 1.00 84.25 69 MET A CA 1
ATOM 521 C C . MET A 1 69 ? 10.440 0.679 -3.663 1.00 84.25 69 MET A C 1
ATOM 523 O O . MET A 1 69 ? 10.992 1.331 -4.543 1.00 84.25 69 MET A O 1
ATOM 527 N N . ALA A 1 70 ? 10.855 -0.542 -3.321 1.00 84.00 70 ALA A N 1
ATOM 528 C CA . ALA A 1 70 ? 12.002 -1.194 -3.949 1.00 84.00 70 ALA A CA 1
ATOM 529 C C . ALA A 1 70 ? 11.791 -1.404 -5.459 1.00 84.00 70 ALA A C 1
ATOM 531 O O . ALA A 1 70 ? 12.644 -1.010 -6.252 1.00 84.00 70 ALA A O 1
ATOM 532 N N . ILE A 1 71 ? 10.629 -1.929 -5.870 1.00 83.56 71 ILE A N 1
ATOM 533 C CA . ILE A 1 71 ? 10.269 -2.104 -7.290 1.00 83.56 71 ILE A CA 1
ATOM 534 C C . ILE A 1 71 ? 10.182 -0.735 -7.989 1.00 83.56 71 ILE A C 1
ATOM 536 O O . ILE A 1 71 ? 10.732 -0.527 -9.075 1.00 83.56 71 ILE A O 1
ATOM 540 N N . GLY A 1 72 ? 9.532 0.237 -7.342 1.00 72.88 72 GLY A N 1
ATOM 541 C CA . GLY A 1 72 ? 9.369 1.593 -7.861 1.00 72.88 72 GLY A CA 1
ATOM 542 C C . GLY A 1 72 ? 10.686 2.364 -8.015 1.00 72.88 72 GLY A C 1
ATOM 543 O O . GLY A 1 72 ? 10.817 3.135 -8.964 1.00 72.88 72 GLY A O 1
ATOM 544 N N . MET A 1 73 ? 11.659 2.148 -7.123 1.00 67.62 73 MET A N 1
ATOM 545 C CA . MET A 1 73 ? 12.989 2.766 -7.160 1.00 67.62 73 MET A CA 1
ATOM 546 C C . MET A 1 73 ? 13.958 2.043 -8.101 1.00 67.62 73 MET A C 1
ATOM 548 O O . MET A 1 73 ? 14.749 2.718 -8.756 1.00 67.62 73 MET A O 1
ATOM 552 N N . ASP A 1 74 ? 13.894 0.713 -8.229 1.00 61.62 74 ASP A N 1
ATOM 553 C CA . ASP A 1 74 ? 14.700 -0.036 -9.212 1.00 61.62 74 ASP A CA 1
ATOM 554 C C . ASP A 1 74 ? 14.375 0.411 -10.647 1.00 61.62 74 ASP A C 1
ATOM 556 O O . ASP A 1 74 ? 15.269 0.652 -11.459 1.00 61.62 74 ASP A O 1
ATOM 560 N N . THR A 1 75 ? 13.094 0.703 -10.898 1.00 56.66 75 THR A N 1
ATOM 561 C CA . THR A 1 75 ? 12.619 1.311 -12.152 1.00 56.66 75 THR A CA 1
ATOM 562 C C . THR A 1 75 ? 13.258 2.685 -12.431 1.00 56.66 75 THR A C 1
ATOM 564 O O . THR A 1 75 ? 13.368 3.090 -13.585 1.00 56.66 75 THR A O 1
ATOM 567 N N . ILE A 1 76 ? 13.691 3.416 -11.394 1.00 54.88 76 ILE A N 1
ATOM 568 C CA . ILE A 1 76 ? 14.344 4.734 -11.505 1.00 54.88 76 ILE A CA 1
ATOM 569 C C . ILE A 1 76 ? 15.876 4.593 -11.598 1.00 54.88 76 ILE A C 1
ATOM 571 O O . ILE A 1 76 ? 16.526 5.425 -12.228 1.00 54.88 76 ILE A O 1
ATOM 575 N N . ARG A 1 77 ? 16.468 3.550 -10.995 1.00 49.97 77 ARG A N 1
ATOM 576 C CA . ARG A 1 77 ? 17.927 3.378 -10.869 1.00 49.97 77 ARG A CA 1
ATOM 577 C C . ARG A 1 77 ? 18.596 2.682 -12.062 1.00 49.97 77 ARG A C 1
ATOM 579 O O . ARG A 1 77 ? 19.818 2.734 -12.154 1.00 49.97 77 ARG A O 1
ATOM 586 N N . ARG A 1 78 ? 17.848 2.083 -12.996 1.00 50.25 78 ARG A N 1
ATOM 587 C CA . ARG A 1 78 ? 18.416 1.587 -14.265 1.00 50.25 78 ARG A CA 1
ATOM 588 C C . ARG A 1 78 ? 18.289 2.591 -15.416 1.00 50.25 78 ARG A C 1
ATOM 590 O O . ARG A 1 78 ? 17.484 2.401 -16.327 1.00 50.25 78 ARG A O 1
ATOM 597 N N . PRO A 1 79 ? 19.178 3.586 -15.468 1.00 49.41 79 PRO A N 1
ATOM 598 C CA . PRO A 1 79 ? 19.760 3.999 -16.728 1.00 49.41 79 PRO A CA 1
ATOM 599 C C . PRO A 1 79 ? 21.270 3.725 -16.685 1.00 49.41 79 PRO A C 1
ATOM 601 O O . PRO A 1 79 ? 21.936 4.126 -15.738 1.00 49.41 79 PRO A O 1
ATOM 604 N N . LEU A 1 80 ? 21.806 3.113 -17.750 1.00 51.25 80 LEU A N 1
ATOM 605 C CA . LEU A 1 80 ? 23.240 3.108 -18.099 1.00 51.25 80 LEU A CA 1
ATOM 606 C C . LEU A 1 80 ? 24.140 1.957 -17.582 1.00 51.25 80 LEU A C 1
ATOM 608 O O . LEU A 1 80 ? 25.214 2.214 -17.061 1.00 51.25 80 LEU A O 1
ATOM 612 N N . GLU A 1 81 ? 23.792 0.688 -17.823 1.00 50.75 81 GLU A N 1
ATOM 613 C CA . GLU A 1 81 ? 24.801 -0.407 -17.804 1.00 50.75 81 GLU A CA 1
ATOM 614 C C .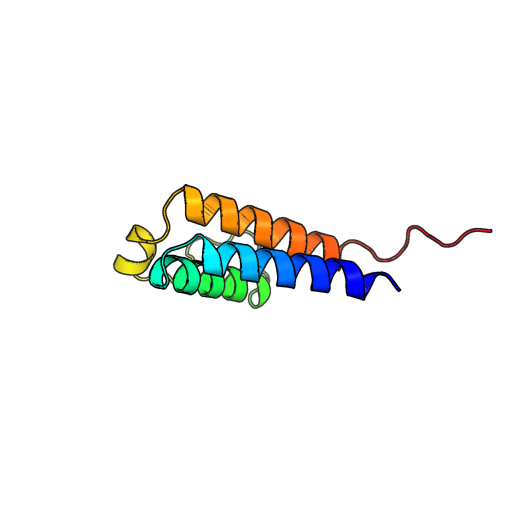 GLU A 1 81 ? 24.754 -1.320 -19.041 1.00 50.75 81 GLU A C 1
ATOM 616 O O . GLU A 1 81 ? 25.160 -2.478 -18.997 1.00 50.75 81 GLU A O 1
ATOM 621 N N . ARG A 1 82 ? 24.275 -0.819 -20.187 1.00 48.94 82 ARG A N 1
ATOM 622 C CA . ARG A 1 82 ? 24.451 -1.520 -21.471 1.00 48.94 82 ARG A CA 1
ATOM 623 C C . ARG A 1 82 ? 24.758 -0.550 -22.600 1.00 48.94 82 ARG A C 1
ATOM 625 O O . ARG A 1 82 ? 23.889 -0.212 -23.396 1.00 48.94 82 ARG A O 1
ATOM 632 N N . ALA A 1 83 ? 26.009 -0.119 -22.641 1.00 51.50 83 ALA A N 1
ATOM 633 C CA . ALA A 1 83 ? 26.635 0.410 -23.840 1.00 51.50 83 ALA A CA 1
ATOM 634 C C . ALA A 1 83 ? 28.011 -0.248 -23.975 1.00 51.50 83 ALA A C 1
ATOM 636 O O . ALA A 1 83 ? 28.981 0.303 -23.484 1.00 51.50 83 ALA A O 1
ATOM 637 N N . GLU A 1 84 ? 28.044 -1.436 -24.580 1.00 42.66 84 GLU A N 1
ATOM 638 C CA . GLU A 1 84 ? 29.181 -2.018 -25.314 1.00 42.66 84 GLU A CA 1
ATOM 639 C C . GLU A 1 84 ? 28.579 -2.966 -26.372 1.00 42.66 84 GLU A C 1
ATOM 641 O O . GLU A 1 84 ? 27.496 -3.519 -26.117 1.00 42.66 84 GLU A O 1
ATOM 646 N N . PRO A 1 85 ? 29.189 -3.148 -27.557 1.00 51.97 85 PRO A N 1
ATOM 647 C CA . PRO A 1 85 ? 30.603 -2.944 -27.900 1.00 51.97 85 PRO A CA 1
ATOM 648 C C . PRO A 1 85 ? 30.902 -1.785 -28.867 1.00 51.97 85 PRO A C 1
ATOM 650 O O . PRO A 1 85 ? 29.961 -1.273 -29.517 1.00 51.97 85 PRO A O 1
#

Sequence (85 aa):
MDTDTGRAQLELYVEALRSRLAPDQFIVLMRAFTACRGGGSALAPGLPLTAQEQELFTPEVQSEMLTLMAIGMDTIRRPLERAEP

Foldseek 3Di:
DPLVVLVVVLVVLLVVCVVPADPLLSVLLVLQLVVCVVDVDVDDPDDPDDPVSVVSCDPVSVVSSVVSVVSVVVSVPDDDDDDDD

Radius of gyration: 14.81 Å; Cα contacts (8 Å, |Δi|>4): 44; chains: 1; bounding box: 40×24×42 Å

Nearest PDB structures (foldseek):
  7vvz-assembly1_V  TM=2.844E-01  e=3.211E+00  Saccharomyces cerevisiae S288C
  6jx6-assembly1_D  TM=2.762E-01  e=9.847E+00  Homo sapiens